Protein AF-R3WG77-F1 (afdb_monomer_lite)

Organism: NCBI:txid1158612

Structure (mmCIF, N/CA/C/O backbone):
data_AF-R3WG77-F1
#
_entry.id   AF-R3WG77-F1
#
loop_
_atom_site.group_PDB
_atom_site.id
_atom_site.type_symbol
_atom_site.label_atom_id
_atom_site.label_alt_id
_atom_site.label_comp_id
_atom_site.label_asym_id
_atom_site.label_entity_id
_atom_site.label_seq_id
_atom_site.pdbx_PDB_ins_code
_atom_site.Cartn_x
_atom_site.Cartn_y
_atom_site.Cartn_z
_atom_site.occupancy
_atom_site.B_iso_or_equiv
_atom_site.auth_seq_id
_atom_site.auth_comp_id
_atom_site.auth_asym_id
_atom_site.auth_atom_id
_atom_site.pdbx_PDB_model_num
ATOM 1 N N . MET A 1 1 ? 16.087 -9.293 -31.267 1.00 63.62 1 MET A N 1
ATOM 2 C CA . MET A 1 1 ? 16.578 -10.002 -30.067 1.00 63.62 1 MET A CA 1
ATOM 3 C C . MET A 1 1 ? 16.835 -9.054 -28.906 1.00 63.62 1 MET A C 1
ATOM 5 O O . MET A 1 1 ? 15.924 -8.936 -28.107 1.00 63.62 1 MET A O 1
ATOM 9 N N . GLU A 1 2 ? 17.945 -8.308 -28.822 1.00 80.69 2 GLU A N 1
ATOM 10 C CA . GLU A 1 2 ? 18.241 -7.489 -27.618 1.00 80.69 2 GLU A CA 1
ATOM 11 C C . GLU A 1 2 ? 17.165 -6.438 -27.278 1.00 80.69 2 GLU A C 1
ATOM 13 O O . GLU A 1 2 ? 16.768 -6.298 -26.126 1.00 80.69 2 GLU A O 1
ATOM 18 N N . ALA A 1 3 ? 16.613 -5.742 -28.278 1.00 84.56 3 ALA A N 1
ATOM 19 C CA . ALA A 1 3 ? 15.543 -4.764 -28.049 1.00 84.56 3 ALA A CA 1
ATOM 20 C C . ALA A 1 3 ? 14.207 -5.400 -27.607 1.00 84.56 3 ALA A C 1
ATOM 22 O O . ALA A 1 3 ? 13.429 -4.776 -26.886 1.00 84.56 3 ALA A O 1
ATOM 23 N N . GLU A 1 4 ? 13.927 -6.631 -28.040 1.00 88.25 4 GLU A N 1
ATOM 24 C CA . GLU A 1 4 ? 12.705 -7.360 -27.668 1.00 88.25 4 GLU A CA 1
ATOM 25 C C . GLU A 1 4 ? 12.821 -7.945 -26.262 1.00 88.25 4 GLU A C 1
ATOM 27 O O . GLU A 1 4 ? 11.847 -7.938 -25.514 1.00 88.25 4 GLU A O 1
ATOM 32 N N . GLU A 1 5 ? 14.010 -8.418 -25.894 1.00 90.81 5 GLU A N 1
ATOM 33 C CA . GLU A 1 5 ? 14.325 -8.887 -24.546 1.00 90.81 5 GLU A CA 1
ATOM 34 C C . GLU A 1 5 ? 14.253 -7.732 -23.539 1.00 90.81 5 GLU A C 1
ATOM 36 O O . GLU A 1 5 ? 13.533 -7.832 -22.547 1.00 90.81 5 GLU A O 1
ATOM 41 N N . LEU A 1 6 ? 14.844 -6.578 -23.876 1.00 91.25 6 LEU A N 1
ATOM 42 C CA . LEU A 1 6 ? 14.756 -5.358 -23.071 1.00 91.25 6 LEU A CA 1
ATOM 43 C C . LEU A 1 6 ? 13.303 -4.906 -22.837 1.00 91.25 6 LEU A C 1
ATOM 45 O O . LEU A 1 6 ? 12.945 -4.503 -21.729 1.00 91.25 6 LEU A O 1
ATOM 49 N N . LEU A 1 7 ? 12.456 -4.968 -23.870 1.00 93.06 7 LEU A N 1
ATOM 50 C CA . LEU A 1 7 ? 11.038 -4.624 -23.747 1.00 93.06 7 LEU A CA 1
ATOM 51 C C . LEU A 1 7 ? 10.286 -5.617 -22.851 1.00 93.06 7 LEU A C 1
ATOM 53 O O . LEU A 1 7 ? 9.469 -5.193 -22.034 1.00 93.06 7 LEU A O 1
ATOM 57 N N . ARG A 1 8 ? 10.556 -6.921 -22.989 1.00 95.12 8 ARG A N 1
ATOM 58 C CA . ARG A 1 8 ? 9.929 -7.959 -22.157 1.00 95.12 8 ARG A CA 1
ATOM 59 C C . ARG A 1 8 ? 10.302 -7.808 -20.688 1.00 95.12 8 ARG A C 1
ATOM 61 O O . ARG A 1 8 ? 9.418 -7.888 -19.839 1.00 95.12 8 ARG A O 1
ATOM 68 N N . ASP A 1 9 ? 11.574 -7.557 -20.391 1.00 94.38 9 ASP A N 1
ATOM 69 C CA . ASP A 1 9 ? 12.036 -7.354 -19.017 1.00 94.38 9 ASP A CA 1
ATOM 70 C C . ASP A 1 9 ? 11.407 -6.109 -18.389 1.00 94.38 9 ASP A C 1
ATOM 72 O O . ASP A 1 9 ? 10.921 -6.170 -17.259 1.00 94.38 9 ASP A O 1
ATOM 76 N N . TYR A 1 10 ? 11.339 -5.003 -19.138 1.00 94.69 10 TYR A N 1
ATOM 77 C CA . TYR A 1 10 ? 10.635 -3.800 -18.700 1.00 94.69 10 TYR A CA 1
ATOM 78 C C . TYR A 1 10 ? 9.163 -4.093 -18.378 1.00 94.69 10 TYR A C 1
ATOM 80 O O . TYR A 1 10 ? 8.702 -3.763 -17.288 1.00 94.69 10 TYR A O 1
ATOM 88 N N . GLN A 1 11 ? 8.439 -4.751 -19.290 1.00 95.50 11 GLN A N 1
ATOM 89 C CA . GLN A 1 11 ? 7.020 -5.068 -19.100 1.00 95.50 11 GLN A CA 1
ATOM 90 C C . GLN A 1 11 ? 6.786 -5.976 -17.891 1.00 95.50 11 GLN A C 1
ATOM 92 O O . GLN A 1 11 ? 5.865 -5.726 -17.117 1.00 95.50 11 GLN A O 1
ATOM 97 N N . ARG A 1 12 ? 7.629 -7.000 -17.701 1.00 96.94 12 ARG A N 1
ATOM 98 C CA . ARG A 1 12 ? 7.540 -7.903 -16.548 1.00 96.94 12 ARG A CA 1
ATOM 99 C C . ARG A 1 12 ? 7.759 -7.149 -15.239 1.00 96.94 12 ARG A C 1
ATOM 101 O O . ARG A 1 12 ? 6.919 -7.234 -14.350 1.00 96.94 12 ARG A O 1
ATOM 108 N N . ASN A 1 13 ? 8.854 -6.394 -15.140 1.00 94.56 13 ASN A N 1
ATOM 109 C CA . ASN A 1 13 ? 9.195 -5.664 -13.919 1.00 94.56 13 ASN A CA 1
ATOM 110 C C . ASN A 1 13 ? 8.137 -4.600 -13.596 1.00 94.56 13 ASN A C 1
ATOM 112 O O . ASN A 1 13 ? 7.774 -4.410 -12.438 1.00 94.56 13 ASN A O 1
ATOM 116 N N . ARG A 1 14 ? 7.604 -3.930 -14.625 1.00 94.81 14 ARG A N 1
ATOM 117 C CA . ARG A 1 14 ? 6.522 -2.955 -14.481 1.00 94.81 14 ARG A CA 1
ATOM 118 C C . ARG A 1 14 ? 5.251 -3.600 -13.927 1.00 94.81 14 ARG A C 1
ATOM 120 O O . ARG A 1 14 ? 4.702 -3.088 -12.958 1.00 94.81 14 ARG A O 1
ATOM 127 N N . ALA A 1 15 ? 4.824 -4.721 -14.506 1.00 95.94 15 ALA A N 1
ATOM 128 C CA . ALA A 1 15 ? 3.621 -5.430 -14.078 1.00 95.94 15 ALA A CA 1
ATOM 129 C C . ALA A 1 15 ? 3.729 -5.944 -12.633 1.00 95.94 15 ALA A C 1
ATOM 131 O O . ALA A 1 15 ? 2.783 -5.808 -11.864 1.00 95.94 15 ALA A O 1
ATOM 132 N N . GLU A 1 16 ? 4.890 -6.477 -12.239 1.00 97.25 16 GLU A N 1
ATOM 133 C CA . GLU A 1 16 ? 5.114 -6.958 -10.871 1.00 97.25 16 GLU A CA 1
ATOM 134 C C . GLU A 1 16 ? 5.019 -5.821 -9.838 1.00 97.25 16 GLU A C 1
ATOM 136 O O . GLU A 1 16 ? 4.408 -5.978 -8.780 1.00 97.25 16 GLU A O 1
ATOM 141 N N . LEU A 1 17 ? 5.588 -4.652 -10.147 1.00 96.31 17 LEU A N 1
ATOM 142 C CA . LEU A 1 17 ? 5.503 -3.485 -9.267 1.00 96.31 17 LEU A CA 1
ATOM 143 C C . LEU A 1 17 ? 4.077 -2.924 -9.172 1.00 96.31 17 LEU A C 1
ATOM 145 O O . LEU A 1 17 ? 3.670 -2.479 -8.099 1.00 96.31 17 LEU A O 1
ATOM 149 N N . GLU A 1 18 ? 3.318 -2.948 -10.267 1.00 94.69 18 GLU A N 1
ATOM 150 C CA . GLU A 1 18 ? 1.910 -2.529 -10.281 1.00 94.69 18 GLU A CA 1
ATOM 151 C C . GLU A 1 18 ? 1.029 -3.480 -9.456 1.00 94.69 18 GLU A C 1
ATOM 153 O O . GLU A 1 18 ? 0.208 -3.020 -8.662 1.00 94.69 18 GLU A O 1
ATOM 158 N N . GLU A 1 19 ? 1.251 -4.795 -9.544 1.00 97.00 19 GLU A N 1
ATOM 159 C CA . GLU A 1 19 ? 0.535 -5.788 -8.730 1.00 97.00 19 GLU A CA 1
ATOM 160 C C . GLU A 1 19 ? 0.803 -5.607 -7.225 1.00 97.00 19 GLU A C 1
ATOM 162 O O . GLU A 1 19 ? -0.117 -5.680 -6.396 1.00 97.00 19 GLU A O 1
ATOM 167 N N . ARG A 1 20 ? 2.057 -5.315 -6.856 1.00 96.06 20 ARG A N 1
ATOM 168 C CA . ARG A 1 20 ? 2.421 -4.984 -5.470 1.00 96.06 20 ARG A CA 1
ATOM 169 C C . ARG A 1 20 ? 1.745 -3.694 -5.009 1.00 96.06 20 ARG A C 1
ATOM 171 O O . ARG A 1 20 ? 1.168 -3.673 -3.923 1.00 96.06 20 ARG A O 1
ATOM 178 N N . GLU A 1 21 ? 1.732 -2.648 -5.837 1.00 96.06 21 GLU A N 1
ATOM 179 C CA . GLU A 1 21 ? 1.056 -1.386 -5.502 1.00 96.06 21 GLU A CA 1
ATOM 180 C C . GLU A 1 21 ? -0.453 -1.595 -5.294 1.00 96.06 21 GLU A C 1
ATOM 182 O O . GLU A 1 21 ? -1.044 -1.060 -4.352 1.00 96.06 21 GLU A O 1
ATOM 187 N N . ASP A 1 22 ? -1.089 -2.406 -6.137 1.00 96.19 22 ASP A N 1
ATOM 188 C CA . ASP A 1 22 ? -2.510 -2.731 -6.023 1.00 96.19 22 ASP A CA 1
ATOM 189 C C . ASP A 1 22 ? -2.833 -3.560 -4.776 1.00 96.19 22 ASP A C 1
ATOM 191 O O . ASP A 1 22 ? -3.904 -3.397 -4.175 1.00 96.19 22 ASP A O 1
ATOM 195 N N . THR A 1 23 ? -1.896 -4.402 -4.344 1.00 96.38 23 THR A N 1
ATOM 196 C CA . THR A 1 23 ? -1.981 -5.121 -3.070 1.00 96.38 23 THR A CA 1
ATOM 197 C C . THR A 1 23 ? -1.934 -4.149 -1.892 1.00 96.38 23 THR A C 1
ATOM 199 O O . THR A 1 23 ? -2.829 -4.184 -1.045 1.00 96.38 23 THR A O 1
ATOM 202 N N . VAL A 1 24 ? -0.990 -3.203 -1.886 1.00 95.44 24 VAL A N 1
ATOM 203 C CA . VAL A 1 24 ? -0.909 -2.152 -0.856 1.00 95.44 24 VAL A CA 1
ATOM 204 C C . VAL A 1 24 ? -2.193 -1.315 -0.821 1.00 95.44 24 VAL A C 1
ATOM 206 O O . VAL A 1 24 ? -2.799 -1.149 0.237 1.00 95.44 24 VAL A O 1
ATOM 209 N N . LYS A 1 25 ? -2.711 -0.874 -1.978 1.00 93.69 25 LYS A N 1
ATOM 210 C CA . LYS A 1 25 ? -3.999 -0.150 -2.061 1.00 93.69 25 LYS A CA 1
ATOM 211 C C . LYS A 1 25 ? -5.177 -0.957 -1.516 1.00 93.69 25 LYS A C 1
ATOM 213 O O . LYS A 1 25 ? -6.174 -0.378 -1.080 1.00 93.69 25 LYS A O 1
ATOM 218 N N . ARG A 1 26 ? -5.138 -2.287 -1.622 1.00 94.88 26 ARG A N 1
ATOM 219 C CA . ARG A 1 26 ? -6.169 -3.168 -1.059 1.00 94.88 26 ARG A CA 1
ATOM 220 C C . ARG A 1 26 ? -6.054 -3.230 0.459 1.00 94.88 26 ARG A C 1
ATOM 222 O O . ARG A 1 26 ? -7.070 -3.100 1.129 1.00 94.88 26 ARG A O 1
ATOM 229 N N . TYR A 1 27 ? -4.842 -3.360 0.987 1.00 93.19 27 TYR A N 1
ATOM 230 C CA . TYR A 1 27 ? -4.589 -3.329 2.425 1.00 93.19 27 TYR A CA 1
ATOM 231 C C . TYR A 1 27 ? -4.980 -1.999 3.067 1.00 93.19 27 TYR A C 1
ATOM 233 O O . TYR A 1 27 ? -5.653 -2.014 4.092 1.00 93.19 27 TYR A O 1
ATOM 241 N N . MET A 1 28 ? -4.694 -0.868 2.419 1.00 91.06 28 MET A N 1
ATOM 242 C CA . MET A 1 28 ? -5.132 0.446 2.906 1.00 91.06 28 MET A CA 1
ATOM 243 C C . MET A 1 28 ? -6.661 0.535 3.024 1.00 91.06 28 MET A C 1
ATOM 245 O O . MET A 1 28 ? -7.171 0.988 4.042 1.00 91.06 28 MET A O 1
ATOM 249 N N . ARG A 1 29 ? -7.400 0.060 2.008 1.00 89.19 29 ARG A N 1
ATOM 250 C CA . ARG A 1 29 ? -8.875 0.030 2.032 1.00 89.19 29 ARG A CA 1
ATOM 251 C C . ARG A 1 29 ? -9.408 -0.903 3.121 1.00 89.19 29 ARG A C 1
ATOM 253 O O . ARG A 1 29 ? -10.245 -0.502 3.918 1.00 89.19 29 ARG A O 1
ATOM 260 N N . ASN A 1 30 ? -8.872 -2.120 3.192 1.00 88.19 30 ASN A N 1
ATOM 261 C CA . ASN A 1 30 ? -9.311 -3.118 4.164 1.00 88.19 30 ASN A CA 1
ATOM 262 C C . ASN A 1 30 ? -8.996 -2.710 5.613 1.00 88.19 30 ASN A C 1
ATOM 264 O O . ASN A 1 30 ? -9.765 -3.039 6.510 1.00 88.19 30 ASN A O 1
ATOM 268 N N . GLY A 1 31 ? -7.878 -2.017 5.853 1.00 82.88 31 GLY A N 1
ATOM 269 C CA . GLY A 1 31 ? -7.499 -1.538 7.185 1.00 82.88 31 GLY A CA 1
ATOM 270 C C . GLY A 1 31 ? -8.514 -0.551 7.764 1.00 82.88 31 GLY A C 1
ATOM 271 O O . GLY A 1 31 ? -8.847 -0.640 8.947 1.00 82.88 31 GLY A O 1
ATOM 272 N N . GLN A 1 32 ? -9.064 0.320 6.912 1.00 79.00 32 GLN A N 1
ATOM 273 C CA . GLN A 1 32 ? -10.101 1.279 7.301 1.00 79.00 32 GLN A CA 1
ATOM 274 C C . GLN A 1 32 ? -11.414 0.580 7.667 1.00 79.00 32 GLN A C 1
ATOM 276 O O . GLN A 1 32 ? -11.978 0.829 8.735 1.00 79.00 32 GLN A O 1
ATOM 281 N N . ASP A 1 33 ? -11.864 -0.353 6.825 1.00 83.75 33 ASP A N 1
ATOM 282 C CA . ASP A 1 33 ? -13.089 -1.123 7.075 1.00 83.75 33 ASP A CA 1
ATOM 283 C C . ASP A 1 33 ? -12.964 -1.971 8.358 1.00 83.75 33 ASP A C 1
ATOM 285 O O . ASP A 1 33 ? -13.857 -1.992 9.208 1.00 83.75 33 ASP A O 1
ATOM 289 N N . TYR A 1 34 ? -11.811 -2.618 8.553 1.00 84.38 34 TYR A N 1
ATOM 290 C CA . TYR A 1 34 ? -11.567 -3.502 9.693 1.00 84.38 34 TYR A CA 1
ATOM 291 C C . TYR A 1 34 ? -11.502 -2.754 11.032 1.00 84.38 34 TYR A C 1
ATOM 293 O O . TYR A 1 34 ? -12.019 -3.243 12.042 1.00 84.38 34 TYR A O 1
ATOM 301 N N . THR A 1 35 ? -10.917 -1.552 11.061 1.00 82.06 35 THR A N 1
ATOM 302 C CA . THR A 1 35 ? -10.847 -0.739 12.287 1.00 82.06 35 THR A CA 1
ATOM 303 C C . THR A 1 35 ? -12.237 -0.295 12.739 1.00 82.06 35 THR A C 1
ATOM 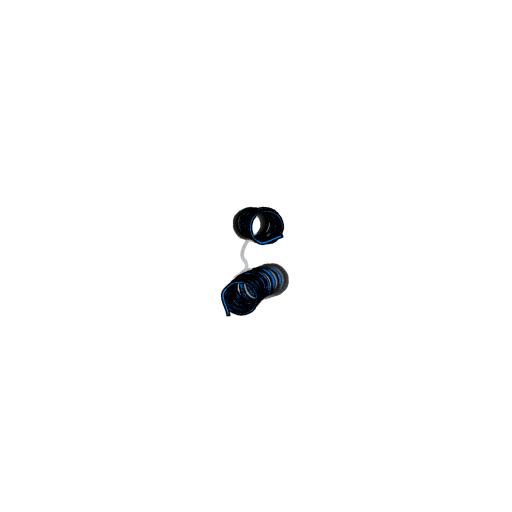305 O O . THR A 1 35 ? -12.555 -0.370 13.932 1.00 82.06 35 THR A O 1
ATOM 308 N N . GLN A 1 36 ? -13.105 0.094 11.800 1.00 82.62 36 GLN A N 1
ATOM 309 C CA . GLN A 1 36 ? -14.493 0.457 12.104 1.00 82.62 36 GLN A CA 1
ATOM 310 C C . GLN A 1 36 ? -15.284 -0.729 12.672 1.00 82.62 36 GLN A C 1
ATOM 312 O O . GLN A 1 36 ? -15.981 -0.580 13.685 1.00 82.62 36 GLN A O 1
ATOM 317 N N . ASP A 1 37 ? -15.124 -1.912 12.077 1.00 87.88 37 ASP A N 1
ATOM 318 C CA . ASP A 1 37 ? -15.773 -3.140 12.537 1.00 87.88 37 ASP A CA 1
ATOM 319 C C . ASP A 1 37 ? -15.302 -3.554 13.936 1.00 87.88 37 ASP A C 1
ATOM 321 O O . ASP A 1 37 ? -16.130 -3.850 14.810 1.00 87.88 37 ASP A O 1
ATOM 325 N N . ILE A 1 38 ? -13.989 -3.532 14.192 1.00 86.00 38 ILE A N 1
ATOM 326 C CA . ILE A 1 38 ? -13.435 -3.808 15.524 1.00 86.00 38 ILE A CA 1
ATOM 327 C C . ILE A 1 38 ? -13.980 -2.811 16.535 1.00 86.00 38 ILE A C 1
ATOM 329 O O . ILE A 1 38 ? -14.434 -3.215 17.609 1.00 86.00 38 ILE A O 1
ATOM 333 N N . PHE A 1 39 ? -13.968 -1.517 16.213 1.00 85.19 39 PHE A N 1
ATOM 334 C CA . PHE A 1 39 ? -14.455 -0.497 17.129 1.00 85.19 39 PHE A CA 1
ATOM 335 C C . PHE A 1 39 ? -15.925 -0.731 17.498 1.00 85.19 39 PHE A C 1
ATOM 337 O O . PHE A 1 39 ? -16.290 -0.675 18.679 1.00 85.19 39 PHE A O 1
ATOM 344 N N . PHE A 1 40 ? -16.767 -1.061 16.515 1.00 87.06 40 PHE A N 1
ATOM 345 C CA . PHE A 1 40 ? -18.161 -1.410 16.766 1.00 87.06 40 PHE A CA 1
ATOM 346 C C . PHE A 1 40 ? -18.282 -2.620 17.704 1.00 87.06 40 PHE A C 1
ATOM 348 O O . PHE A 1 40 ? -19.007 -2.552 18.703 1.00 87.06 40 PHE A O 1
ATOM 355 N N . GLN A 1 41 ? -17.542 -3.700 17.442 1.00 87.06 41 GLN A N 1
ATOM 356 C CA . GLN A 1 41 ? -17.569 -4.917 18.261 1.00 87.06 41 GLN A CA 1
ATOM 357 C C . GLN A 1 41 ? -17.086 -4.669 19.697 1.00 87.06 41 GLN A C 1
ATOM 359 O O . GLN A 1 41 ? -17.765 -5.049 20.658 1.00 87.06 41 GLN A O 1
ATOM 364 N N . VAL A 1 42 ? -15.956 -3.977 19.858 1.00 84.44 42 VAL A N 1
ATOM 365 C CA . VAL A 1 42 ? -15.378 -3.622 21.160 1.00 84.44 42 VAL A CA 1
ATOM 366 C C . VAL A 1 42 ? -16.351 -2.758 21.955 1.00 84.44 42 VAL A C 1
ATOM 368 O O . VAL A 1 42 ? -16.647 -3.061 23.112 1.00 84.44 42 VAL A O 1
ATOM 371 N N . ARG A 1 43 ? -16.947 -1.736 21.331 1.00 84.00 43 ARG A N 1
ATOM 372 C CA . ARG A 1 43 ? -17.933 -0.870 21.987 1.00 84.00 43 ARG A CA 1
ATOM 373 C C . ARG A 1 43 ? -19.156 -1.649 22.476 1.00 84.00 43 ARG A C 1
ATOM 375 O O . ARG A 1 43 ? -19.643 -1.385 23.577 1.00 84.00 43 ARG A O 1
ATOM 382 N N . GLN A 1 44 ? -19.657 -2.605 21.690 1.00 86.25 44 GLN A N 1
ATOM 383 C CA . GLN A 1 44 ? -20.777 -3.465 22.094 1.00 86.25 44 GLN A CA 1
ATOM 384 C C . GLN A 1 44 ? -20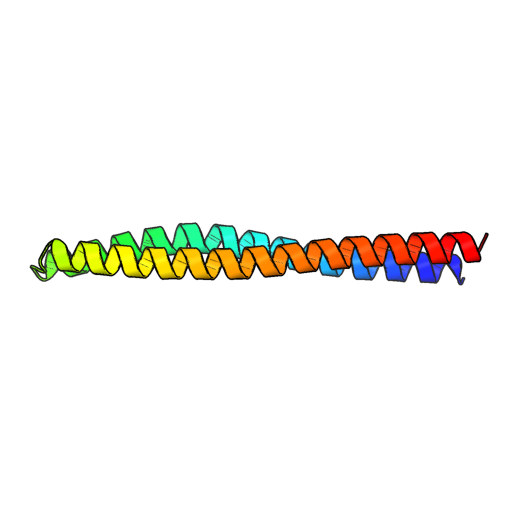.406 -4.357 23.287 1.00 86.25 44 GLN A C 1
ATOM 386 O O . GLN A 1 44 ? -21.190 -4.481 24.231 1.00 86.25 44 GLN A O 1
ATOM 391 N N . LEU A 1 45 ? -19.212 -4.954 23.274 1.00 84.88 45 LEU A N 1
ATOM 392 C CA . LEU A 1 45 ? -18.723 -5.808 24.358 1.00 84.88 45 LEU A CA 1
ATOM 393 C C . LEU A 1 45 ? -18.517 -5.030 25.662 1.00 84.88 45 LEU A C 1
ATOM 395 O O . LEU A 1 45 ? -18.977 -5.473 26.715 1.00 84.88 45 LEU A O 1
ATOM 399 N N . LEU A 1 46 ? -17.880 -3.860 25.595 1.00 82.75 46 LEU A N 1
ATOM 400 C CA . LEU A 1 46 ? -17.606 -3.023 26.764 1.00 82.75 46 LEU A CA 1
ATOM 401 C C . LEU A 1 46 ? -18.895 -2.454 27.376 1.00 82.75 46 LEU A C 1
ATOM 403 O O . LEU A 1 46 ? -19.062 -2.473 28.596 1.00 82.75 46 LEU A O 1
ATOM 407 N N . ARG A 1 47 ? -19.875 -2.062 26.547 1.00 79.38 47 ARG A N 1
ATOM 408 C CA . ARG A 1 47 ? -21.211 -1.669 27.034 1.00 79.38 47 ARG A CA 1
ATOM 409 C C . ARG A 1 47 ? -21.915 -2.793 27.792 1.00 79.38 47 ARG A C 1
ATOM 411 O O . ARG A 1 47 ? -22.476 -2.539 28.854 1.00 79.38 47 ARG A O 1
ATOM 418 N N . LYS A 1 48 ? -21.866 -4.032 27.286 1.00 84.19 48 LYS A N 1
ATOM 419 C CA . LYS A 1 48 ? -22.471 -5.202 27.955 1.00 84.19 48 LYS A CA 1
ATOM 420 C C . LYS A 1 48 ? -21.841 -5.507 29.317 1.00 84.19 48 LYS A C 1
ATOM 422 O O . LYS A 1 48 ? -22.501 -6.096 30.164 1.00 84.19 48 LYS A O 1
ATOM 427 N N . ARG A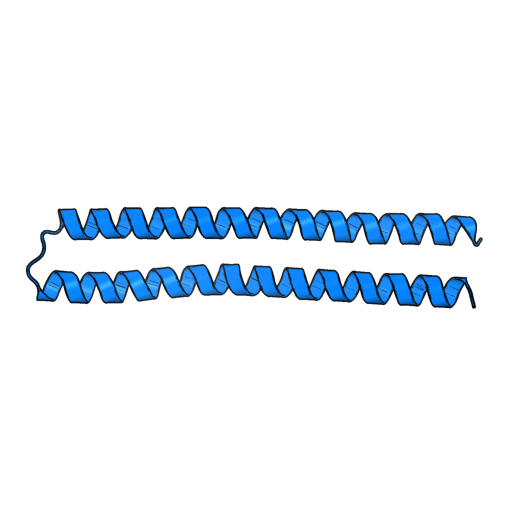 1 49 ? -20.580 -5.118 29.526 1.00 82.81 49 ARG A N 1
ATOM 428 C CA . ARG A 1 49 ? -19.832 -5.344 30.772 1.00 82.81 49 ARG A CA 1
ATOM 429 C C . ARG A 1 49 ? -19.935 -4.193 31.776 1.00 82.81 49 ARG A C 1
ATOM 431 O O . ARG A 1 49 ? -19.305 -4.266 32.824 1.00 82.81 49 ARG A O 1
ATOM 438 N N . GLY A 1 50 ? -20.707 -3.144 31.474 1.00 81.38 50 GLY A N 1
ATOM 439 C CA . GLY A 1 50 ? -20.825 -1.972 32.346 1.00 81.38 50 GLY A CA 1
ATOM 440 C C . GLY A 1 50 ? -19.534 -1.153 32.448 1.00 81.38 50 GLY A C 1
ATOM 441 O O . GLY A 1 50 ? -19.345 -0.438 33.428 1.00 81.38 50 GLY A O 1
ATOM 442 N N . THR A 1 51 ? -18.633 -1.270 31.466 1.00 83.12 51 THR A N 1
ATOM 443 C CA . THR A 1 51 ? -17.378 -0.511 31.421 1.00 83.12 51 THR A CA 1
ATOM 444 C C . THR A 1 51 ? -17.655 0.991 31.315 1.00 83.12 51 THR A C 1
ATOM 446 O O . THR A 1 51 ? -18.607 1.411 30.652 1.00 83.12 51 THR A O 1
ATOM 449 N N . SER A 1 52 ? -16.812 1.808 31.957 1.00 84.88 52 SER A N 1
ATOM 450 C CA . SER A 1 52 ? -16.930 3.264 31.902 1.00 84.88 52 SER A CA 1
ATOM 451 C C . SER A 1 52 ? -16.760 3.790 30.472 1.00 84.88 52 SER A C 1
ATOM 453 O O . SER A 1 52 ? -16.068 3.207 29.633 1.00 84.88 52 SER A O 1
ATOM 455 N N . VAL A 1 53 ? -17.395 4.929 30.190 1.00 83.00 53 VAL A N 1
ATOM 456 C CA . VAL A 1 53 ? -17.272 5.604 28.890 1.00 83.00 53 VAL A CA 1
ATOM 457 C C . VAL A 1 53 ? -15.827 6.037 28.627 1.00 83.00 53 VAL A C 1
ATOM 459 O O . VAL A 1 53 ? -15.374 5.942 27.492 1.00 83.00 53 VAL A O 1
ATOM 462 N N . GLU A 1 54 ? -15.088 6.441 29.663 1.00 87.06 54 GLU A N 1
ATOM 463 C CA . GLU A 1 54 ? -13.675 6.826 29.548 1.00 87.06 54 GLU A CA 1
ATOM 464 C C . GLU A 1 54 ? -12.802 5.683 29.031 1.00 87.06 54 GLU A C 1
ATOM 466 O O . GLU A 1 54 ? -12.064 5.888 28.071 1.00 87.06 54 GLU A O 1
ATOM 471 N N . SER A 1 55 ? -12.947 4.468 29.570 1.00 84.69 55 SER A N 1
ATOM 472 C CA . SER A 1 55 ? -12.181 3.315 29.082 1.00 84.69 55 SER A CA 1
ATOM 473 C C . SER A 1 55 ? -12.548 2.945 27.641 1.00 84.69 55 SER A C 1
ATOM 475 O O . SER A 1 55 ? -11.678 2.572 26.863 1.00 84.69 55 SER A O 1
ATOM 477 N N . ILE A 1 56 ? -13.817 3.103 27.241 1.00 84.75 56 ILE A N 1
ATOM 478 C CA . ILE A 1 56 ? -14.234 2.906 25.840 1.00 84.75 56 ILE A CA 1
ATOM 479 C C . ILE A 1 56 ? -13.560 3.935 24.919 1.00 84.75 56 ILE A C 1
ATOM 481 O O . ILE A 1 56 ? -13.117 3.587 23.824 1.00 84.75 56 ILE A O 1
ATOM 485 N N . MET A 1 57 ? -13.478 5.197 25.351 1.00 86.38 57 MET A N 1
ATOM 486 C CA . MET A 1 57 ? -12.814 6.258 24.589 1.00 86.38 57 MET A CA 1
ATOM 487 C C . MET A 1 57 ? -11.299 6.054 24.511 1.00 86.38 57 MET A C 1
ATOM 489 O O . MET A 1 57 ? -10.698 6.374 23.488 1.00 86.38 57 MET A O 1
ATOM 493 N N . GLU A 1 58 ? -10.677 5.525 25.561 1.00 89.56 58 GLU A N 1
ATOM 494 C CA . GLU A 1 58 ? -9.255 5.183 25.561 1.00 89.56 58 GLU A CA 1
ATOM 495 C C . GLU A 1 58 ? -8.954 4.079 24.545 1.00 89.56 58 GLU A C 1
ATOM 497 O O . GLU A 1 58 ? -8.121 4.286 23.663 1.00 89.56 58 GLU A O 1
ATOM 502 N N . THR A 1 59 ? -9.725 2.986 24.549 1.00 86.69 59 THR A N 1
ATOM 503 C CA . THR A 1 59 ? -9.585 1.927 23.538 1.00 86.69 59 THR A CA 1
ATOM 504 C C . THR A 1 59 ? -9.815 2.448 22.119 1.00 86.69 59 THR A C 1
ATOM 506 O O . THR A 1 59 ? -9.117 2.042 21.194 1.00 86.69 59 THR A O 1
ATOM 509 N N . GLN A 1 60 ? -10.753 3.382 21.922 1.00 86.31 60 GLN A N 1
ATOM 510 C CA . GLN A 1 60 ? -10.952 4.015 20.615 1.00 86.31 60 GLN A CA 1
ATOM 511 C C . GLN A 1 60 ? -9.705 4.769 20.143 1.00 86.31 60 GLN A C 1
ATOM 513 O O . GLN A 1 60 ? -9.335 4.674 18.977 1.00 86.31 60 GLN A O 1
ATOM 518 N N . ARG A 1 61 ? -9.058 5.525 21.037 1.00 90.44 61 ARG A N 1
ATOM 519 C CA . ARG A 1 61 ? -7.841 6.277 20.705 1.00 90.44 61 ARG A CA 1
ATOM 520 C C . ARG A 1 61 ? -6.681 5.348 20.379 1.00 90.44 61 ARG A C 1
ATOM 522 O O . ARG A 1 61 ? -5.918 5.651 19.472 1.00 90.44 61 ARG A O 1
ATOM 529 N N . GLU A 1 62 ? -6.537 4.246 21.107 1.00 90.75 62 GLU A N 1
ATOM 530 C CA . GLU A 1 62 ? -5.500 3.250 20.827 1.00 90.75 62 GLU A CA 1
ATOM 531 C C . GLU A 1 62 ? -5.724 2.556 19.481 1.00 90.75 62 GLU A C 1
ATOM 533 O O . GLU A 1 62 ? -4.784 2.435 18.699 1.00 90.75 62 GLU A O 1
ATOM 538 N N . LEU A 1 63 ? -6.969 2.178 19.171 1.00 88.56 63 LEU A N 1
ATOM 539 C CA . LEU A 1 63 ? -7.325 1.624 17.862 1.00 88.56 63 LEU A CA 1
ATOM 540 C C . LEU A 1 63 ? -7.0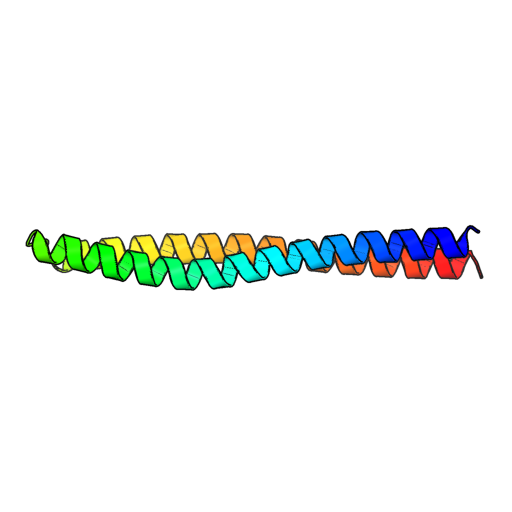29 2.613 16.731 1.00 88.56 63 LEU A C 1
ATOM 542 O O . LEU A 1 63 ? -6.407 2.218 15.750 1.00 88.56 63 LEU A O 1
ATOM 546 N N . GLN A 1 64 ? -7.393 3.889 16.898 1.00 88.88 64 GLN A N 1
ATOM 547 C CA . GLN A 1 64 ? -7.094 4.923 15.904 1.00 88.88 64 GLN A CA 1
ATOM 548 C C . GLN A 1 64 ? -5.586 5.091 15.697 1.00 88.88 64 GLN A C 1
ATOM 550 O O . GLN A 1 64 ? -5.130 5.141 14.566 1.00 88.88 64 GLN A O 1
ATOM 555 N N . ARG A 1 65 ? -4.790 5.125 16.774 1.00 92.25 65 ARG A N 1
ATOM 556 C CA . ARG A 1 65 ? -3.325 5.238 16.663 1.00 92.25 65 ARG A CA 1
ATOM 557 C C . ARG A 1 65 ? -2.707 4.064 15.909 1.00 92.25 65 ARG A C 1
ATOM 559 O O . ARG A 1 65 ? -1.786 4.268 15.127 1.00 92.25 65 ARG A O 1
ATOM 566 N N . ASN A 1 66 ? -3.198 2.851 16.154 1.00 90.88 66 ASN A N 1
ATOM 567 C CA . ASN A 1 66 ? -2.730 1.669 15.436 1.00 90.88 66 ASN A CA 1
ATOM 568 C C . ASN A 1 66 ? -3.121 1.714 13.955 1.00 90.88 66 ASN A C 1
ATOM 570 O O . ASN A 1 66 ? -2.306 1.351 13.111 1.00 90.88 66 ASN A O 1
ATOM 574 N N . GLU A 1 67 ? -4.336 2.169 13.637 1.00 90.06 67 GLU A N 1
ATOM 575 C CA . GLU A 1 67 ? -4.772 2.384 12.254 1.00 90.06 67 GLU A CA 1
ATOM 576 C C . GLU A 1 67 ? -3.900 3.433 11.556 1.00 90.06 67 GLU A C 1
ATOM 578 O O . GLU A 1 67 ? -3.399 3.174 10.465 1.00 90.06 67 GLU A O 1
ATOM 583 N N . ASP A 1 68 ? -3.664 4.577 12.201 1.00 91.75 68 ASP A N 1
ATOM 584 C CA . ASP A 1 68 ? -2.852 5.663 11.652 1.00 91.75 68 ASP A CA 1
ATOM 585 C C . ASP A 1 68 ? -1.424 5.179 11.350 1.00 91.75 68 ASP A C 1
ATOM 587 O O . ASP A 1 68 ? -0.922 5.399 10.248 1.00 91.75 68 ASP A O 1
ATOM 591 N N . HIS A 1 69 ? -0.799 4.454 12.286 1.00 93.75 69 HIS A N 1
ATOM 592 C CA . HIS A 1 69 ? 0.535 3.874 12.097 1.00 93.75 69 HIS A CA 1
ATOM 593 C C . HIS A 1 69 ? 0.563 2.860 10.948 1.00 93.75 69 HIS A C 1
ATOM 595 O O . HIS A 1 69 ? 1.440 2.907 10.090 1.00 93.75 69 HIS A O 1
ATOM 601 N N . TYR A 1 70 ? -0.415 1.955 10.899 1.00 91.56 70 TYR A N 1
ATOM 602 C CA . TYR A 1 70 ? -0.530 0.971 9.824 1.00 91.56 70 TYR A CA 1
ATOM 603 C C . TYR A 1 70 ? -0.693 1.635 8.448 1.00 91.56 70 TYR A C 1
ATOM 605 O O . TYR A 1 70 ? -0.048 1.240 7.475 1.00 91.56 70 TYR A O 1
ATOM 613 N N . LEU A 1 71 ? -1.533 2.669 8.352 1.00 92.56 71 LEU A N 1
ATOM 614 C CA . LEU A 1 71 ? -1.734 3.419 7.113 1.00 92.56 71 LEU A CA 1
ATOM 615 C C . LEU A 1 71 ? -0.488 4.216 6.710 1.00 92.56 71 LEU A C 1
ATOM 617 O O . LEU A 1 71 ? -0.217 4.334 5.514 1.00 92.56 71 LEU A O 1
ATOM 621 N N . GLU A 1 72 ? 0.269 4.742 7.674 1.00 95.19 72 GLU A N 1
ATOM 622 C CA . GLU A 1 72 ? 1.543 5.423 7.430 1.00 95.19 72 GLU A CA 1
ATOM 623 C C . GLU A 1 72 ? 2.593 4.465 6.848 1.00 95.19 72 GLU A C 1
ATOM 625 O O . GLU A 1 72 ? 3.213 4.788 5.831 1.00 95.19 72 GLU A O 1
ATOM 630 N N . GLU A 1 73 ? 2.734 3.262 7.412 1.00 95.88 73 GLU A N 1
ATOM 631 C CA . GLU A 1 73 ? 3.637 2.230 6.884 1.00 95.88 73 GLU A CA 1
ATOM 632 C C . GLU A 1 73 ? 3.277 1.845 5.442 1.00 95.88 73 GLU A C 1
ATOM 634 O O . GLU A 1 73 ? 4.140 1.841 4.560 1.00 95.88 73 GLU A O 1
ATOM 639 N N . LEU A 1 74 ? 1.991 1.610 5.162 1.00 95.50 74 LEU A N 1
ATOM 640 C CA . LEU A 1 74 ? 1.525 1.306 3.805 1.00 95.50 74 LEU A CA 1
ATOM 641 C C . LEU A 1 74 ? 1.726 2.478 2.834 1.00 95.50 74 LEU A C 1
ATOM 643 O O . LEU A 1 74 ? 2.023 2.272 1.654 1.00 95.50 74 LEU A O 1
ATOM 647 N N . ALA A 1 75 ? 1.565 3.720 3.298 1.00 95.12 75 ALA A N 1
ATOM 648 C CA . ALA A 1 75 ? 1.809 4.900 2.476 1.00 95.12 75 ALA A CA 1
ATOM 649 C C . ALA A 1 75 ? 3.292 5.026 2.099 1.00 95.12 75 ALA A C 1
ATOM 651 O O . ALA A 1 75 ? 3.607 5.373 0.955 1.00 95.12 75 ALA A O 1
ATOM 652 N N . GLN A 1 76 ? 4.191 4.713 3.034 1.00 97.56 76 GLN A N 1
ATOM 653 C CA . GLN A 1 76 ? 5.629 4.692 2.791 1.00 97.56 76 GLN A CA 1
ATOM 654 C C . GLN A 1 76 ? 6.013 3.579 1.804 1.00 97.56 76 GLN A C 1
ATOM 656 O O . GLN A 1 76 ? 6.695 3.861 0.818 1.00 97.56 76 GLN A O 1
ATOM 661 N N . GLU A 1 77 ? 5.500 2.360 1.983 1.00 96.62 77 GLU A N 1
ATOM 662 C CA . GLU A 1 77 ? 5.727 1.250 1.044 1.00 96.62 77 GLU A CA 1
ATOM 663 C C . GLU A 1 77 ? 5.229 1.596 -0.368 1.00 96.62 77 GLU A C 1
ATOM 665 O O . GLU A 1 77 ? 5.937 1.421 -1.364 1.00 96.62 77 GLU A O 1
ATOM 670 N N . ARG A 1 78 ? 4.029 2.180 -0.477 1.00 96.06 78 ARG A N 1
ATOM 671 C CA . ARG A 1 78 ? 3.489 2.626 -1.765 1.00 96.06 78 ARG A CA 1
ATOM 672 C C . ARG A 1 78 ? 4.387 3.663 -2.438 1.00 96.06 78 ARG A C 1
ATOM 674 O O . ARG A 1 78 ? 4.573 3.614 -3.654 1.00 96.06 78 ARG A O 1
ATOM 681 N N . LYS A 1 79 ? 4.932 4.610 -1.672 1.00 97.00 79 LYS A N 1
ATOM 682 C CA . LYS A 1 79 ? 5.854 5.626 -2.194 1.00 97.00 79 LYS A CA 1
ATOM 683 C C . LYS A 1 79 ? 7.129 4.988 -2.746 1.00 97.00 79 LYS A C 1
ATOM 685 O O . LYS A 1 79 ? 7.587 5.390 -3.813 1.00 97.00 79 LYS A O 1
ATOM 690 N N . GLU A 1 80 ? 7.678 3.990 -2.063 1.00 97.50 80 GLU A N 1
ATOM 691 C CA . GLU A 1 80 ? 8.859 3.253 -2.527 1.00 97.50 80 GLU A CA 1
ATOM 692 C C . GLU A 1 80 ? 8.582 2.486 -3.824 1.00 97.50 80 GLU A C 1
ATOM 694 O O . GLU A 1 80 ? 9.376 2.567 -4.762 1.00 97.50 80 GLU A O 1
ATOM 699 N N . LEU A 1 81 ? 7.420 1.835 -3.935 1.00 96.50 81 LEU A N 1
ATOM 700 C CA . LEU A 1 81 ? 6.995 1.172 -5.173 1.00 96.50 81 LEU A CA 1
ATOM 701 C C . LEU A 1 81 ? 6.874 2.154 -6.346 1.00 96.50 81 LEU A C 1
ATOM 703 O O . LEU A 1 81 ? 7.290 1.834 -7.459 1.00 96.50 81 LEU A O 1
ATOM 707 N N . MET A 1 82 ? 6.352 3.363 -6.110 1.00 94.62 82 MET A N 1
ATOM 708 C CA . MET A 1 82 ? 6.282 4.405 -7.143 1.00 94.62 82 MET A CA 1
ATOM 709 C C . MET A 1 82 ? 7.674 4.851 -7.611 1.00 94.62 82 MET A C 1
ATOM 711 O O . MET A 1 82 ? 7.887 5.025 -8.810 1.00 94.62 82 MET A O 1
ATOM 715 N N . LEU A 1 83 ? 8.636 4.985 -6.695 1.00 97.50 83 LEU A N 1
ATOM 716 C CA . LEU A 1 83 ? 10.019 5.313 -7.054 1.00 97.50 83 LEU A CA 1
ATOM 717 C C . LEU A 1 83 ? 10.668 4.191 -7.878 1.00 97.50 83 LEU A C 1
ATOM 719 O O . LEU A 1 83 ? 11.250 4.462 -8.924 1.00 97.50 83 LEU A O 1
ATOM 723 N N . GLN A 1 84 ? 10.495 2.928 -7.480 1.00 96.75 84 GLN A N 1
ATOM 724 C CA . GLN A 1 84 ? 10.996 1.774 -8.242 1.00 96.75 84 GLN A CA 1
ATOM 725 C C . GLN A 1 84 ? 10.389 1.709 -9.651 1.00 96.75 84 GLN A C 1
ATOM 727 O O . GLN A 1 84 ? 11.073 1.425 -10.636 1.00 96.75 84 GLN A O 1
ATOM 732 N N . GLN A 1 85 ? 9.098 2.016 -9.763 1.00 95.50 85 GLN A N 1
ATOM 733 C CA . GLN A 1 85 ? 8.391 2.118 -11.034 1.00 95.50 85 GLN A CA 1
ATOM 734 C C . GLN A 1 85 ? 8.999 3.190 -11.959 1.00 95.50 85 GLN A C 1
ATOM 736 O O . GLN A 1 85 ? 9.120 2.960 -13.167 1.00 95.50 85 GLN A O 1
ATOM 741 N N . GLU A 1 86 ? 9.388 4.345 -11.413 1.00 96.12 86 GLU A N 1
ATOM 742 C CA . GLU A 1 86 ? 10.086 5.403 -12.152 1.00 96.12 86 GLU A CA 1
ATOM 743 C C . GLU A 1 86 ? 11.510 4.991 -12.549 1.00 96.12 86 GLU A C 1
ATOM 745 O O . GLU A 1 86 ? 11.937 5.258 -13.674 1.00 96.12 86 GLU A O 1
ATOM 750 N N . GL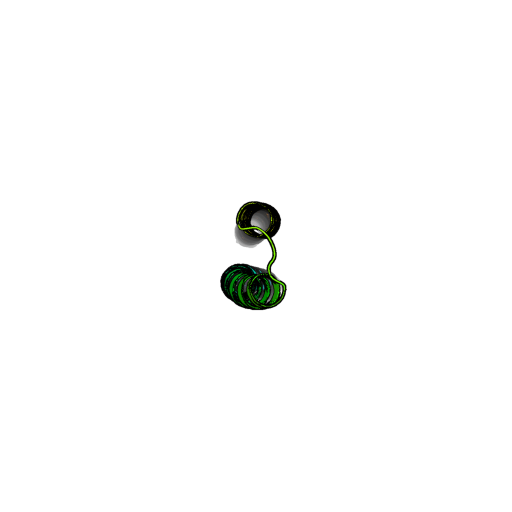U A 1 87 ? 12.241 4.309 -11.668 1.00 96.62 87 GLU A N 1
ATOM 751 C CA . GLU A 1 87 ? 13.590 3.805 -11.950 1.00 96.62 87 GLU A CA 1
ATOM 752 C C . GLU A 1 87 ? 13.594 2.803 -13.111 1.00 96.62 87 GLU A C 1
ATOM 754 O O . GLU A 1 87 ? 14.415 2.922 -14.026 1.00 96.62 87 GLU A O 1
ATOM 759 N N . VAL A 1 88 ? 12.641 1.864 -13.124 1.00 95.69 88 VAL A N 1
ATOM 760 C CA . VAL A 1 88 ? 12.464 0.892 -14.215 1.00 95.69 88 VAL A CA 1
ATOM 761 C C . VAL A 1 88 ? 12.179 1.602 -15.544 1.00 95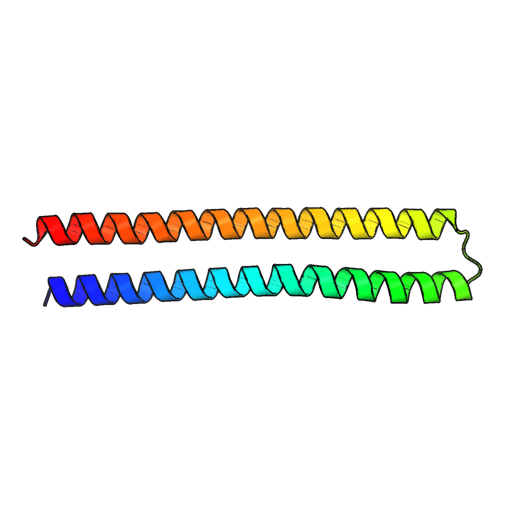.69 88 VAL A C 1
ATOM 763 O O . VAL A 1 88 ? 12.776 1.261 -16.570 1.00 95.69 88 VAL A O 1
ATOM 766 N N . GLU A 1 89 ? 11.327 2.631 -15.536 1.00 95.62 89 GLU A N 1
ATOM 767 C CA . GLU A 1 89 ? 11.029 3.451 -16.717 1.00 95.62 89 GLU A CA 1
ATOM 768 C C . GLU A 1 89 ? 12.272 4.195 -17.225 1.00 95.62 89 GLU A C 1
ATOM 770 O O . GLU A 1 89 ? 12.578 4.180 -18.423 1.00 95.62 89 GLU A O 1
ATOM 775 N N . GLN A 1 90 ? 13.020 4.839 -16.328 1.00 96.19 90 GLN A N 1
ATOM 776 C CA . GLN A 1 90 ? 14.237 5.564 -16.690 1.00 96.19 90 GLN A CA 1
ATOM 777 C C . GLN A 1 90 ? 15.320 4.627 -17.230 1.00 96.19 90 GLN A C 1
ATOM 779 O O . GLN A 1 90 ? 15.977 4.959 -18.222 1.00 96.19 90 GLN A O 1
ATOM 784 N N . PHE A 1 91 ? 15.497 3.461 -16.607 1.00 95.38 91 PHE A N 1
ATOM 785 C CA . PHE A 1 91 ? 16.438 2.442 -17.056 1.00 95.38 91 PHE A CA 1
ATOM 786 C C . PHE A 1 91 ? 16.101 1.967 -18.471 1.00 95.38 91 PHE A C 1
ATOM 788 O O . PHE A 1 91 ? 16.964 2.002 -19.352 1.00 95.38 91 PHE A O 1
ATOM 795 N N . TYR A 1 92 ? 14.836 1.614 -18.717 1.00 94.56 92 TYR A N 1
ATOM 796 C CA . TYR A 1 92 ? 14.368 1.201 -20.038 1.00 94.56 92 TYR A CA 1
ATOM 797 C C . TYR A 1 92 ? 14.613 2.285 -21.096 1.00 94.56 92 TYR A C 1
ATOM 799 O O . TYR A 1 92 ? 15.155 1.999 -22.166 1.00 94.56 92 TYR A O 1
ATOM 807 N N . ARG A 1 93 ? 14.286 3.550 -20.795 1.00 94.81 93 ARG A N 1
ATOM 808 C CA . ARG A 1 93 ? 14.515 4.678 -21.716 1.00 94.81 93 ARG A CA 1
ATOM 809 C C . ARG A 1 93 ? 15.988 4.856 -22.070 1.00 94.81 93 ARG A C 1
ATOM 811 O O . ARG A 1 93 ? 16.290 5.035 -23.248 1.00 94.81 93 ARG A O 1
ATOM 818 N N . LYS A 1 94 ? 16.888 4.788 -21.082 1.00 95.56 94 LYS A N 1
ATOM 819 C CA . LYS A 1 94 ? 18.342 4.900 -21.295 1.00 95.56 94 LYS A CA 1
ATOM 820 C C . LYS A 1 94 ? 18.859 3.759 -22.167 1.00 95.56 94 LYS A C 1
ATOM 822 O O . LYS A 1 94 ? 19.454 4.009 -23.210 1.00 95.56 94 LYS A O 1
ATOM 827 N N . LYS A 1 95 ? 18.538 2.514 -21.812 1.00 92.81 95 LYS A N 1
ATOM 828 C CA . LYS A 1 95 ? 18.953 1.327 -22.576 1.00 92.81 95 LYS A CA 1
ATOM 829 C C . LYS A 1 95 ? 18.428 1.345 -24.009 1.00 92.81 95 LYS A C 1
ATOM 831 O O . LYS A 1 95 ? 19.151 1.027 -24.944 1.00 92.81 95 LYS A O 1
ATOM 836 N N . ARG A 1 96 ? 17.191 1.799 -24.208 1.00 92.62 96 ARG A N 1
ATOM 837 C CA . ARG A 1 96 ? 16.607 1.956 -25.542 1.00 92.62 96 ARG A CA 1
ATOM 838 C C . ARG A 1 96 ? 17.301 3.036 -26.379 1.00 92.62 96 ARG A C 1
ATOM 840 O O . ARG A 1 96 ? 17.308 2.916 -27.599 1.00 92.62 96 ARG A O 1
ATOM 847 N N . GLN A 1 97 ? 17.828 4.094 -25.761 1.00 92.88 97 GLN A N 1
ATOM 848 C CA . GLN A 1 97 ? 18.626 5.107 -26.461 1.00 92.88 97 GLN A CA 1
ATOM 849 C C . GLN A 1 97 ? 20.002 4.569 -26.860 1.00 92.88 97 GLN A C 1
ATOM 851 O O . GLN A 1 97 ? 20.457 4.888 -27.946 1.00 92.88 97 GLN A O 1
ATOM 856 N N . GLU A 1 98 ? 20.628 3.742 -26.022 1.00 91.19 98 GLU A N 1
ATOM 857 C CA . GLU A 1 98 ? 21.922 3.100 -26.314 1.00 91.19 98 GLU A CA 1
ATOM 858 C C . GLU A 1 98 ? 21.839 2.074 -27.459 1.00 91.19 98 GLU A C 1
ATOM 860 O O . GLU A 1 98 ? 22.830 1.833 -28.139 1.00 91.19 98 GLU A O 1
ATOM 865 N N . LEU A 1 99 ? 20.662 1.475 -27.673 1.00 86.00 99 LEU A N 1
ATOM 866 C CA . LEU A 1 99 ? 20.391 0.519 -28.755 1.00 86.00 99 LEU A CA 1
ATOM 867 C C . LEU A 1 99 ? 19.948 1.177 -30.080 1.00 86.00 99 LEU A C 1
ATOM 869 O O . LEU A 1 99 ? 19.671 0.459 -31.043 1.00 86.00 99 LEU A O 1
ATOM 873 N N . LYS A 1 100 ? 19.806 2.508 -30.119 1.00 68.88 100 LYS A N 1
ATOM 874 C CA . LYS A 1 100 ? 19.483 3.281 -31.330 1.00 68.88 100 LYS A CA 1
ATOM 875 C C . LYS A 1 100 ? 20.745 3.816 -31.989 1.00 68.88 100 LYS A C 1
ATOM 877 O O . LYS A 1 100 ? 20.752 3.820 -33.238 1.00 68.88 100 LYS A O 1
#

Foldseek 3Di:
DVLVVLVVVLVVQLVVLVVVLVVLVVVLVVLVVVLVVVLVVLVVVCVVVVHDPVVNVVVNVVSVVVSVVSNVVSVVVSVVSVVSSVVSVVVSVVVVVVVD

pLDDT: mean 90.38, std 6.23, range [63.62, 97.56]

Radius of gyration: 22.35 Å; chains: 1; bounding box: 44×17×64 Å

Secondary structure (DSSP, 8-state):
-HHHHHHHHHHHHHHHHHHHHHHHHHHHHHHHHHHHHHHHHHHHHHHHTT--HHHHHHHHHHHHHHHHHHHHHHHHHHHHHHHHHHHHHHHHHHHHHHT-

Sequence (100 aa):
MEAEELLRDYQRNRAELEEREDTVKRYMRNGQDYTQDIFFQVRQLLRKRGTSVESIMETQRELQRNEDHYLEELAQERKELMLQQEEVEQFYRKKRQELK